Protein AF-A0A939JL83-F1 (afdb_monomer_lite)

Organism: NCBI:txid163361

pLDDT: mean 91.83, std 6.4, range [67.25, 97.94]

Structure (mmCIF, N/CA/C/O backbone):
data_AF-A0A939JL83-F1
#
_entry.id   AF-A0A939JL83-F1
#
loop_
_atom_site.group_PDB
_atom_site.id
_atom_site.type_symbol
_atom_site.label_atom_id
_atom_site.label_alt_id
_atom_site.label_comp_id
_atom_site.label_asym_id
_atom_site.label_entity_id
_atom_site.label_seq_id
_atom_site.pdbx_PDB_ins_code
_atom_site.Cartn_x
_atom_site.Cartn_y
_atom_site.Cartn_z
_atom_site.occupancy
_atom_site.B_iso_or_equiv
_atom_site.auth_seq_id
_atom_site.auth_comp_id
_atom_site.auth_a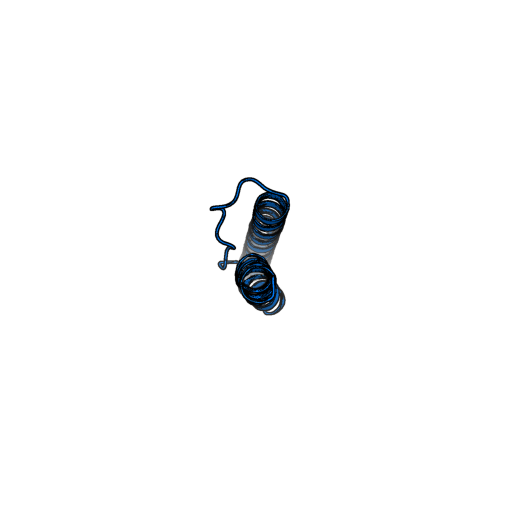sym_id
_atom_site.auth_atom_id
_atom_site.pdbx_PDB_model_num
ATOM 1 N N . THR A 1 1 ? 19.248 2.456 -28.770 1.00 69.75 1 THR A N 1
ATOM 2 C CA . THR A 1 1 ? 18.608 3.360 -27.788 1.00 69.75 1 THR A CA 1
ATOM 3 C C . THR A 1 1 ? 17.176 2.947 -27.485 1.00 69.75 1 THR A C 1
ATOM 5 O O . THR A 1 1 ? 16.902 2.731 -26.317 1.00 69.75 1 THR A O 1
ATOM 8 N N . LEU A 1 2 ? 16.311 2.710 -28.485 1.00 84.88 2 LEU A N 1
ATOM 9 C CA . LEU A 1 2 ? 14.910 2.276 -28.280 1.00 84.88 2 LEU A CA 1
ATOM 10 C C . LEU A 1 2 ? 14.734 1.073 -27.329 1.00 84.88 2 LEU A C 1
ATOM 12 O O . LEU A 1 2 ? 13.900 1.124 -26.432 1.00 84.88 2 LEU A O 1
ATOM 16 N N . LEU A 1 3 ? 15.561 0.028 -27.464 1.00 84.88 3 LEU A N 1
ATOM 17 C CA . LEU A 1 3 ? 15.508 -1.149 -26.580 1.00 84.88 3 LEU A CA 1
ATOM 18 C C . LEU A 1 3 ? 15.802 -0.822 -25.106 1.00 84.88 3 LEU A C 1
ATOM 20 O O . LEU A 1 3 ? 15.171 -1.380 -24.215 1.00 84.88 3 LEU A O 1
ATOM 24 N N . ILE A 1 4 ? 16.731 0.105 -24.849 1.00 82.19 4 ILE A N 1
ATOM 25 C CA . ILE A 1 4 ? 17.096 0.529 -23.489 1.00 82.19 4 ILE A CA 1
ATOM 26 C C . ILE A 1 4 ? 15.944 1.331 -22.879 1.00 82.19 4 ILE A C 1
ATOM 28 O O . ILE A 1 4 ? 15.556 1.077 -21.744 1.00 82.19 4 ILE A O 1
ATOM 32 N N . THR A 1 5 ? 15.354 2.252 -23.644 1.00 83.75 5 THR A N 1
ATOM 33 C CA . THR A 1 5 ? 14.204 3.049 -23.197 1.00 83.75 5 THR A CA 1
ATOM 34 C C . THR A 1 5 ? 13.012 2.163 -22.838 1.00 83.75 5 THR A C 1
ATOM 36 O O . THR A 1 5 ? 12.398 2.369 -21.797 1.00 83.75 5 THR A O 1
ATOM 39 N N . GLN A 1 6 ? 12.722 1.139 -23.646 1.00 83.12 6 GLN A N 1
ATOM 40 C CA . GLN A 1 6 ? 11.628 0.204 -23.375 1.00 83.12 6 GLN A CA 1
ATOM 41 C C . GLN A 1 6 ? 11.885 -0.653 -22.128 1.00 83.12 6 GLN A C 1
ATOM 43 O O . GLN A 1 6 ? 10.977 -0.871 -21.328 1.00 83.12 6 GLN A O 1
ATOM 48 N N . PHE A 1 7 ? 13.126 -1.106 -21.933 1.00 84.94 7 PHE A N 1
ATOM 49 C CA . PHE A 1 7 ? 13.510 -1.871 -20.748 1.00 84.94 7 PHE A CA 1
ATOM 50 C C . PHE A 1 7 ? 13.402 -1.039 -19.462 1.00 84.94 7 PHE A C 1
ATOM 52 O O . PHE A 1 7 ? 12.835 -1.504 -18.476 1.00 84.94 7 PHE A O 1
ATOM 59 N N . VAL A 1 8 ? 13.893 0.205 -19.483 1.00 81.62 8 VAL A N 1
ATOM 60 C CA . VAL A 1 8 ? 13.808 1.134 -18.342 1.00 81.62 8 VAL A CA 1
ATOM 61 C C . VAL A 1 8 ? 12.361 1.527 -18.047 1.00 81.62 8 VAL A C 1
ATOM 63 O O . VAL A 1 8 ? 11.963 1.570 -16.886 1.00 81.62 8 VAL A O 1
ATOM 66 N N . ALA A 1 9 ? 11.549 1.764 -19.081 1.00 81.38 9 ALA A N 1
ATOM 67 C CA . ALA A 1 9 ? 10.123 2.007 -18.898 1.00 81.38 9 ALA A CA 1
ATOM 68 C C . ALA A 1 9 ? 9.465 0.819 -18.184 1.00 81.38 9 ALA A C 1
ATOM 70 O O . ALA A 1 9 ? 8.810 1.000 -17.166 1.00 81.38 9 ALA A O 1
ATOM 71 N N . HIS A 1 10 ? 9.715 -0.411 -18.638 1.00 81.69 10 HIS A N 1
ATOM 72 C CA . HIS A 1 10 ? 9.114 -1.590 -18.020 1.00 81.69 10 HIS A CA 1
ATOM 73 C C . HIS A 1 10 ? 9.591 -1.830 -16.576 1.00 81.69 10 HIS A C 1
ATOM 75 O O . HIS A 1 10 ? 8.788 -2.205 -15.721 1.00 81.69 10 HIS A O 1
ATOM 81 N N . SER A 1 11 ? 10.868 -1.566 -16.274 1.00 81.69 11 SER A N 1
ATOM 82 C CA . SER A 1 11 ? 11.428 -1.745 -14.927 1.00 81.69 11 SER A CA 1
ATOM 83 C C . SER A 1 11 ? 10.935 -0.716 -13.901 1.00 81.69 11 SER A C 1
ATOM 85 O O . SER A 1 11 ? 11.076 -0.949 -12.698 1.00 81.69 11 SER A O 1
ATOM 87 N N . LEU A 1 12 ? 10.338 0.394 -14.350 1.00 84.94 12 LEU A N 1
ATOM 88 C CA . LEU A 1 12 ? 9.698 1.412 -13.508 1.00 84.94 12 LEU A CA 1
ATOM 89 C C . LEU A 1 12 ? 8.170 1.288 -13.501 1.00 84.94 12 LEU A C 1
ATOM 91 O O . LEU A 1 12 ? 7.554 1.409 -12.449 1.00 84.94 12 LEU A O 1
ATOM 95 N N . THR A 1 13 ? 7.547 1.011 -14.646 1.00 89.38 13 THR A N 1
ATOM 96 C CA . THR A 1 13 ? 6.086 0.912 -14.761 1.00 89.38 13 THR A CA 1
ATOM 97 C C . THR A 1 13 ? 5.534 -0.288 -13.997 1.00 89.38 13 THR A C 1
ATOM 99 O O . THR A 1 13 ? 4.573 -0.131 -13.253 1.00 89.38 13 THR A O 1
ATOM 102 N N . ALA A 1 14 ? 6.164 -1.464 -14.096 1.00 88.81 14 ALA A N 1
ATOM 103 C CA . ALA A 1 14 ? 5.683 -2.667 -13.412 1.00 88.81 14 ALA A CA 1
ATOM 104 C C . ALA A 1 14 ? 5.545 -2.517 -11.876 1.00 88.81 14 ALA A C 1
A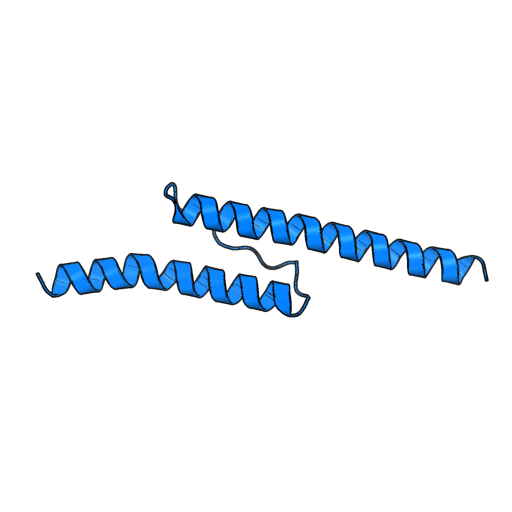TOM 106 O O . ALA A 1 14 ? 4.484 -2.849 -11.348 1.00 88.81 14 ALA A O 1
ATOM 107 N N . PRO A 1 15 ? 6.550 -2.014 -11.127 1.00 90.38 15 PRO A N 1
ATOM 108 C CA . PRO A 1 15 ? 6.397 -1.802 -9.684 1.00 90.38 15 PRO A CA 1
ATOM 109 C C . PRO A 1 15 ? 5.416 -0.673 -9.340 1.00 90.38 15 PRO A C 1
ATOM 111 O O . PRO A 1 15 ? 4.738 -0.765 -8.322 1.00 90.38 15 PRO A O 1
ATOM 114 N N . LEU A 1 16 ? 5.301 0.368 -10.174 1.00 92.69 16 LEU A N 1
ATOM 115 C CA . LEU A 1 16 ? 4.317 1.434 -9.957 1.00 92.69 16 LEU A CA 1
ATOM 116 C C . LEU A 1 16 ? 2.878 0.931 -10.132 1.00 92.69 16 LEU A C 1
ATOM 118 O O . LEU A 1 16 ? 1.998 1.312 -9.359 1.00 92.69 16 LEU A O 1
ATOM 122 N N . ASP A 1 17 ? 2.637 0.047 -11.100 1.00 93.69 17 ASP A N 1
ATOM 123 C CA . ASP A 1 17 ? 1.334 -0.595 -11.279 1.00 93.69 17 ASP A CA 1
ATOM 124 C C . ASP A 1 17 ? 0.981 -1.504 -10.090 1.00 93.69 17 ASP A C 1
ATOM 126 O O . ASP A 1 17 ? -0.160 -1.479 -9.623 1.00 93.69 17 ASP A O 1
ATOM 130 N N . ASP A 1 18 ? 1.956 -2.245 -9.547 1.00 93.44 18 ASP A N 1
ATOM 131 C CA . ASP A 1 18 ? 1.781 -3.065 -8.337 1.00 93.44 18 ASP A CA 1
ATOM 132 C C . ASP A 1 18 ? 1.420 -2.200 -7.117 1.00 93.44 18 ASP A C 1
ATOM 134 O O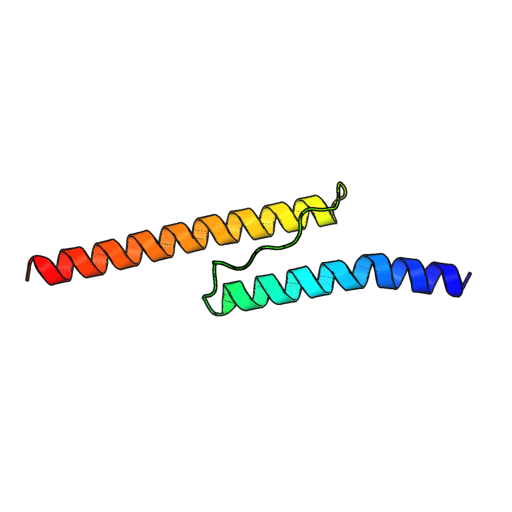 . ASP A 1 18 ? 0.416 -2.444 -6.442 1.00 93.44 18 ASP A O 1
ATOM 138 N N . MET A 1 19 ? 2.166 -1.113 -6.890 1.00 95.38 19 MET A N 1
ATOM 139 C CA . MET A 1 19 ? 1.866 -0.132 -5.840 1.00 95.38 19 MET A CA 1
ATOM 140 C C . MET A 1 19 ? 0.462 0.450 -5.982 1.00 95.38 19 MET A C 1
ATOM 142 O O . MET A 1 19 ? -0.273 0.547 -5.002 1.00 95.38 19 MET A O 1
ATOM 146 N N . ASN A 1 20 ? 0.061 0.807 -7.202 1.00 96.50 20 ASN A N 1
ATOM 147 C CA . ASN A 1 20 ? -1.266 1.343 -7.484 1.00 96.50 20 ASN A CA 1
ATOM 148 C C . ASN A 1 20 ? -2.368 0.307 -7.206 1.00 96.50 20 ASN A C 1
ATOM 150 O O . ASN A 1 20 ? -3.419 0.642 -6.660 1.00 96.50 20 ASN A O 1
ATOM 154 N N . ALA A 1 21 ? -2.137 -0.964 -7.536 1.00 96.69 21 ALA A N 1
ATOM 155 C CA . ALA A 1 21 ? -3.078 -2.040 -7.243 1.00 96.69 21 ALA A CA 1
ATOM 156 C C . ALA A 1 21 ? -3.243 -2.274 -5.731 1.00 96.69 21 ALA A C 1
ATOM 158 O O . ALA A 1 21 ? -4.360 -2.513 -5.261 1.00 96.69 21 ALA A O 1
ATOM 159 N N . VAL A 1 22 ? -2.158 -2.193 -4.958 1.00 96.94 22 VAL A N 1
ATOM 160 C CA . VAL A 1 22 ? -2.205 -2.285 -3.490 1.00 96.94 22 VAL A CA 1
ATOM 161 C C . VAL A 1 22 ? -2.896 -1.063 -2.893 1.00 96.94 22 VAL A C 1
ATOM 163 O O . VAL A 1 22 ? -3.850 -1.230 -2.139 1.00 96.94 22 VAL A O 1
ATOM 166 N N . ALA A 1 23 ? -2.510 0.149 -3.296 1.00 96.75 23 ALA A N 1
ATOM 167 C CA . ALA A 1 23 ? -3.122 1.391 -2.826 1.00 96.75 23 ALA A CA 1
ATOM 168 C C . ALA A 1 23 ? -4.632 1.438 -3.107 1.00 96.75 23 ALA A C 1
ATOM 170 O O . ALA A 1 23 ? -5.412 1.826 -2.240 1.00 96.75 23 ALA A O 1
ATOM 171 N N . ARG A 1 24 ? -5.072 0.966 -4.282 1.00 97.69 24 ARG A N 1
ATOM 172 C CA . ARG A 1 24 ? -6.504 0.794 -4.557 1.00 97.69 24 ARG A CA 1
ATOM 173 C C . ARG A 1 24 ? -7.149 -0.221 -3.628 1.00 97.69 24 ARG A C 1
ATOM 175 O O . ARG A 1 24 ? -8.273 -0.010 -3.215 1.00 97.69 24 ARG A O 1
ATOM 182 N N . SER A 1 25 ? -6.490 -1.320 -3.288 1.00 97.50 25 SER A N 1
ATOM 183 C CA . SER A 1 25 ? -7.095 -2.311 -2.381 1.00 97.50 25 SER A CA 1
ATOM 184 C C . SER A 1 25 ? -7.306 -1.720 -0.988 1.00 97.50 25 SER A C 1
ATOM 186 O O . SER A 1 25 ? -8.410 -1.799 -0.452 1.00 97.50 25 SER A O 1
ATOM 188 N N . ILE A 1 26 ? -6.299 -0.996 -0.490 1.00 97.00 26 ILE A N 1
ATOM 189 C CA . ILE A 1 26 ? -6.365 -0.218 0.752 1.00 97.00 26 ILE A CA 1
ATOM 190 C C . ILE A 1 26 ? -7.516 0.794 0.686 1.00 97.00 26 ILE A C 1
ATOM 192 O O . ILE A 1 26 ? -8.319 0.865 1.608 1.00 97.00 26 ILE A O 1
ATOM 196 N N . SER A 1 27 ? -7.680 1.526 -0.423 1.00 96.25 27 SER A N 1
ATOM 197 C CA . SER A 1 27 ? -8.781 2.493 -0.560 1.00 96.25 27 SER A CA 1
ATOM 198 C C . SER A 1 27 ? -10.176 1.854 -0.555 1.00 96.25 27 SER A C 1
ATOM 200 O O . SER A 1 27 ? -11.157 2.549 -0.313 1.00 96.25 27 SER A O 1
ATOM 202 N N . HIS A 1 28 ? -10.280 0.554 -0.846 1.00 96.81 28 HIS A N 1
ATOM 203 C CA . HIS A 1 28 ? -11.526 -0.216 -0.759 1.00 96.81 28 HIS A CA 1
ATOM 204 C C . HIS A 1 28 ? -11.684 -0.940 0.593 1.00 96.81 28 HIS A C 1
ATOM 206 O O . HIS A 1 28 ? -12.635 -1.701 0.762 1.00 96.81 28 HIS A O 1
ATOM 212 N N . GLY A 1 29 ? -10.788 -0.695 1.555 1.00 95.44 29 GLY A N 1
ATOM 213 C CA . GLY A 1 29 ? -10.842 -1.259 2.904 1.00 95.44 29 GLY A CA 1
ATOM 214 C C . GLY A 1 29 ? -10.109 -2.590 3.078 1.00 95.44 29 GLY A C 1
ATOM 215 O O . GLY A 1 29 ? -10.145 -3.157 4.166 1.00 95.44 29 GLY A O 1
ATOM 216 N N . ASP A 1 30 ? -9.438 -3.100 2.041 1.00 96.56 30 ASP A N 1
ATOM 217 C CA . ASP A 1 30 ? -8.551 -4.257 2.177 1.00 96.56 30 ASP A CA 1
ATOM 218 C C . ASP A 1 30 ? -7.155 -3.791 2.601 1.00 96.56 30 ASP A C 1
ATOM 220 O O . ASP A 1 30 ? -6.251 -3.584 1.783 1.00 96.56 30 ASP A O 1
ATOM 224 N N . TYR A 1 31 ? -7.001 -3.616 3.912 1.00 96.31 31 TYR A N 1
ATOM 225 C CA . TYR A 1 31 ? -5.748 -3.213 4.540 1.00 96.31 31 TYR A CA 1
ATOM 226 C C . TYR A 1 31 ? -4.771 -4.369 4.727 1.00 96.31 31 TYR A C 1
ATOM 228 O O . TYR A 1 31 ? -3.712 -4.130 5.276 1.00 96.31 31 TYR A O 1
ATOM 236 N N . THR A 1 32 ? -5.070 -5.594 4.276 1.00 95.31 32 THR A N 1
ATOM 237 C CA . THR A 1 32 ? -4.175 -6.765 4.429 1.00 95.31 32 THR A CA 1
ATOM 238 C C . THR A 1 32 ? -3.157 -6.887 3.290 1.00 95.31 32 THR A C 1
ATOM 240 O O . THR A 1 32 ? -2.160 -7.607 3.376 1.00 95.31 32 THR A O 1
ATOM 243 N N . ARG A 1 33 ? -3.388 -6.156 2.195 1.00 96.19 33 ARG A N 1
ATOM 244 C CA . ARG A 1 33 ? -2.515 -6.134 1.016 1.00 96.19 33 ARG A CA 1
ATOM 245 C C . ARG A 1 33 ? -1.234 -5.352 1.310 1.00 96.19 33 ARG A C 1
ATOM 247 O O . ARG A 1 33 ? -1.262 -4.335 1.999 1.00 96.19 33 ARG A O 1
ATOM 254 N N . ARG A 1 34 ? -0.108 -5.806 0.755 1.00 96.56 34 ARG A N 1
ATOM 255 C CA . ARG A 1 34 ? 1.214 -5.171 0.899 1.00 96.56 34 ARG A CA 1
ATOM 256 C C . ARG A 1 34 ? 1.935 -5.115 -0.446 1.00 96.56 34 ARG A C 1
ATOM 258 O O . ARG A 1 34 ? 1.779 -6.012 -1.275 1.00 96.56 34 ARG A O 1
ATOM 265 N N . VAL A 1 35 ? 2.730 -4.070 -0.647 1.00 95.75 35 VAL A N 1
ATOM 266 C CA . VAL A 1 35 ? 3.643 -3.909 -1.786 1.00 95.75 35 VAL A CA 1
ATOM 267 C C . VAL A 1 35 ? 4.906 -4.733 -1.542 1.00 95.75 35 VAL A C 1
ATOM 269 O O . VAL A 1 35 ? 5.394 -4.822 -0.414 1.00 95.75 35 VAL A O 1
ATOM 272 N N . ARG A 1 36 ? 5.475 -5.322 -2.599 1.00 91.44 36 ARG A N 1
ATOM 273 C CA . ARG A 1 36 ? 6.744 -6.064 -2.511 1.00 91.44 36 ARG A CA 1
ATOM 274 C C . ARG A 1 36 ? 7.944 -5.134 -2.286 1.00 91.44 36 ARG A C 1
ATOM 276 O O . ARG A 1 36 ? 8.253 -4.295 -3.127 1.00 91.44 36 ARG A O 1
ATOM 283 N N . GLU A 1 37 ? 8.707 -5.374 -1.221 1.00 86.62 37 GLU A N 1
ATOM 284 C CA . GLU A 1 37 ? 9.878 -4.568 -0.825 1.00 86.62 37 GLU A CA 1
ATOM 285 C C . GLU A 1 37 ? 11.222 -5.122 -1.335 1.00 86.62 37 GLU A C 1
ATOM 287 O O . GLU A 1 37 ? 12.202 -5.225 -0.600 1.00 86.62 37 GLU A O 1
ATOM 292 N N . ASN A 1 38 ? 11.304 -5.495 -2.612 1.00 86.25 38 ASN A N 1
ATOM 293 C CA . ASN A 1 38 ? 12.532 -6.101 -3.153 1.00 86.25 38 ASN A CA 1
ATOM 294 C C . ASN A 1 38 ? 13.533 -5.071 -3.707 1.00 86.25 38 ASN A C 1
ATOM 296 O O . ASN A 1 38 ? 14.577 -5.452 -4.239 1.00 86.25 38 ASN A O 1
ATOM 300 N N . ARG A 1 39 ? 13.220 -3.772 -3.618 1.00 89.06 39 ARG A N 1
ATOM 301 C CA . ARG A 1 39 ? 14.043 -2.679 -4.152 1.00 8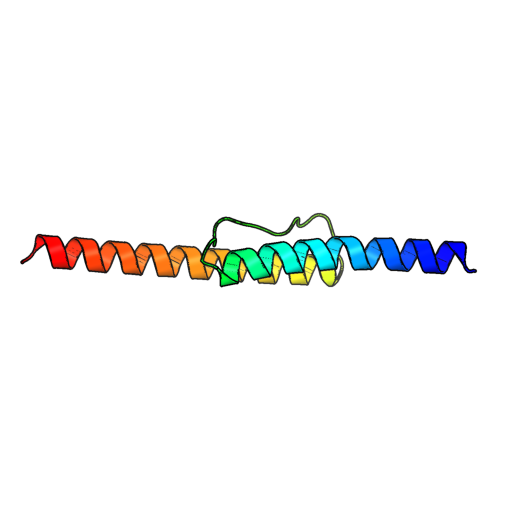9.06 39 ARG A CA 1
ATOM 302 C C . ARG A 1 39 ? 14.701 -1.881 -3.028 1.00 89.06 39 ARG A C 1
ATOM 304 O O . ARG A 1 39 ? 14.171 -1.788 -1.927 1.00 89.06 39 ARG A O 1
ATOM 311 N N . ARG A 1 40 ? 15.870 -1.314 -3.329 1.00 91.75 40 ARG A N 1
ATOM 312 C CA . ARG A 1 40 ? 16.691 -0.488 -2.421 1.00 91.75 40 ARG A CA 1
ATOM 313 C C . ARG A 1 40 ? 16.850 0.950 -2.933 1.00 91.75 40 ARG A C 1
ATOM 315 O O . ARG A 1 40 ? 17.868 1.583 -2.685 1.00 91.75 40 ARG A O 1
ATOM 322 N N . ASP A 1 41 ? 15.889 1.396 -3.726 1.00 91.56 41 ASP A N 1
ATOM 323 C CA . ASP A 1 41 ? 15.816 2.728 -4.319 1.00 91.56 41 ASP A CA 1
ATOM 324 C C . ASP A 1 41 ? 14.557 3.452 -3.818 1.00 91.56 41 ASP A C 1
ATOM 326 O O . ASP A 1 41 ? 13.843 2.947 -2.949 1.00 91.56 41 ASP A O 1
ATOM 330 N N . GLU A 1 42 ? 14.256 4.612 -4.392 1.00 93.12 42 GLU A N 1
ATOM 331 C CA . GLU A 1 42 ? 13.126 5.458 -4.007 1.00 93.12 42 GLU A CA 1
ATOM 332 C C . GLU A 1 42 ? 11.774 4.737 -4.145 1.00 93.12 42 GLU A C 1
ATOM 334 O O . GLU A 1 42 ? 10.834 5.013 -3.400 1.00 93.12 42 GLU A O 1
ATOM 339 N N . LEU A 1 43 ? 11.666 3.776 -5.071 1.00 92.75 43 LEU A N 1
ATOM 340 C CA . LEU A 1 43 ? 10.477 2.931 -5.191 1.00 92.75 43 LEU A CA 1
ATOM 341 C C . LEU A 1 43 ? 10.396 1.917 -4.042 1.00 92.75 43 LEU A C 1
ATOM 343 O O . LEU A 1 43 ? 9.308 1.629 -3.554 1.00 92.75 43 LEU A O 1
ATOM 347 N N . GLY A 1 44 ? 11.530 1.390 -3.583 1.00 94.75 44 GLY A N 1
ATOM 348 C CA . GLY A 1 44 ? 11.589 0.574 -2.369 1.00 94.75 44 GLY A CA 1
ATOM 349 C C . GLY A 1 44 ? 11.141 1.340 -1.122 1.00 94.75 44 GLY A C 1
ATOM 350 O O . GLY A 1 44 ? 10.380 0.806 -0.313 1.00 94.75 44 GLY A O 1
ATOM 351 N N . ASP A 1 45 ? 11.551 2.600 -0.995 1.00 95.75 45 ASP A N 1
ATOM 352 C CA . ASP A 1 45 ? 11.126 3.461 0.112 1.00 95.75 45 ASP A CA 1
ATOM 353 C C . ASP A 1 45 ? 9.629 3.778 0.036 1.00 95.75 45 ASP A C 1
ATOM 355 O O . ASP A 1 45 ? 8.922 3.646 1.035 1.00 95.75 45 ASP A O 1
ATOM 359 N N . LEU A 1 46 ? 9.106 4.079 -1.158 1.00 95.06 46 LEU A N 1
ATOM 360 C CA . LEU A 1 46 ? 7.670 4.273 -1.362 1.00 95.06 46 LEU A CA 1
ATOM 361 C C . LEU A 1 46 ? 6.858 3.011 -1.025 1.00 95.06 46 LEU A C 1
ATOM 363 O O . LEU A 1 46 ? 5.814 3.112 -0.380 1.00 95.06 46 LEU A O 1
ATOM 367 N N . ALA A 1 47 ? 7.336 1.824 -1.420 1.00 96.44 47 ALA A N 1
ATOM 368 C CA . ALA A 1 47 ? 6.702 0.552 -1.061 1.00 96.44 47 ALA A CA 1
ATOM 369 C C . ALA A 1 47 ? 6.584 0.402 0.461 1.00 96.44 47 ALA A C 1
ATOM 371 O O . ALA A 1 47 ? 5.511 0.075 0.970 1.00 96.44 47 ALA A O 1
ATOM 372 N N . ARG A 1 48 ? 7.668 0.704 1.183 1.00 96.88 48 ARG A N 1
ATOM 373 C CA . ARG A 1 48 ? 7.708 0.663 2.647 1.00 96.88 48 ARG A CA 1
ATOM 374 C C . ARG A 1 48 ? 6.719 1.649 3.264 1.00 96.88 48 ARG A C 1
ATOM 376 O O . ARG A 1 48 ? 5.981 1.277 4.168 1.00 96.88 48 ARG A O 1
ATOM 383 N N . THR A 1 49 ? 6.655 2.881 2.759 1.00 96.94 49 THR A N 1
ATOM 384 C CA . THR A 1 49 ? 5.690 3.884 3.234 1.00 96.94 49 THR A CA 1
ATOM 385 C C . THR A 1 49 ? 4.242 3.435 3.029 1.00 96.94 49 THR A C 1
ATOM 387 O O . THR A 1 49 ? 3.427 3.589 3.935 1.00 96.94 49 THR A O 1
ATOM 390 N N . ILE A 1 50 ? 3.913 2.840 1.876 1.00 96.62 50 ILE A N 1
ATOM 391 C CA . ILE A 1 50 ? 2.567 2.303 1.618 1.00 96.62 50 ILE A CA 1
ATOM 392 C C . ILE A 1 50 ? 2.235 1.166 2.592 1.00 96.62 50 ILE A C 1
ATOM 394 O O . ILE A 1 50 ? 1.116 1.113 3.099 1.00 96.62 50 ILE A O 1
ATOM 398 N N . ASN A 1 51 ? 3.191 0.279 2.871 1.00 97.19 51 ASN A N 1
ATOM 399 C CA . ASN A 1 51 ? 2.991 -0.830 3.802 1.00 97.19 51 ASN A CA 1
ATOM 400 C C . ASN A 1 51 ? 2.749 -0.347 5.235 1.00 97.19 51 ASN A C 1
ATOM 402 O O . ASN A 1 51 ? 1.798 -0.802 5.860 1.00 97.19 51 ASN A O 1
ATOM 406 N N . VAL A 1 52 ? 3.530 0.626 5.712 1.00 97.75 52 VAL A N 1
ATOM 407 C CA . VAL A 1 52 ? 3.328 1.237 7.038 1.00 97.75 52 VAL A CA 1
ATOM 408 C C . VAL A 1 52 ? 1.941 1.875 7.146 1.00 97.75 52 VAL A C 1
ATOM 410 O O . VAL A 1 52 ? 1.232 1.652 8.120 1.00 97.75 52 VAL A O 1
ATOM 413 N N . MET A 1 53 ? 1.509 2.611 6.120 1.00 97.44 53 MET A N 1
ATOM 414 C CA . MET A 1 53 ? 0.156 3.174 6.075 1.00 97.44 53 MET A CA 1
ATOM 415 C C . MET A 1 53 ? -0.927 2.081 6.114 1.00 97.44 53 MET A C 1
ATOM 417 O O . MET A 1 53 ? -1.954 2.262 6.765 1.00 97.44 53 MET A O 1
ATOM 421 N N . ALA A 1 54 ? -0.720 0.950 5.431 1.00 97.50 54 ALA A N 1
ATOM 422 C CA . ALA A 1 54 ? -1.644 -0.182 5.488 1.00 97.50 54 ALA A CA 1
ATOM 423 C C . ALA A 1 54 ? -1.725 -0.777 6.904 1.00 97.50 54 ALA A C 1
ATOM 425 O O . ALA A 1 54 ? -2.828 -1.019 7.389 1.00 97.50 54 ALA A O 1
ATOM 426 N N . ASP A 1 55 ? -0.580 -0.947 7.575 1.00 97.94 55 ASP A N 1
ATOM 427 C CA . ASP A 1 55 ? -0.506 -1.446 8.954 1.00 97.94 55 ASP A CA 1
ATOM 428 C C . ASP A 1 55 ? -1.258 -0.522 9.933 1.00 97.94 55 ASP A C 1
ATOM 430 O O . ASP A 1 55 ? -2.017 -0.990 10.783 1.00 97.94 55 ASP A O 1
ATOM 434 N N . GLU A 1 56 ? -1.093 0.798 9.801 1.00 97.56 56 GLU A N 1
ATOM 435 C CA . GLU A 1 56 ? -1.783 1.784 10.645 1.00 97.56 56 GLU A CA 1
ATOM 436 C C . GLU A 1 56 ? -3.305 1.759 10.442 1.00 97.56 56 GLU A C 1
ATOM 438 O O . GLU A 1 56 ? -4.066 1.778 11.414 1.00 97.56 56 GLU A O 1
ATOM 443 N N . LEU A 1 57 ? -3.761 1.677 9.188 1.00 97.19 57 LEU A N 1
ATOM 444 C CA . LEU A 1 57 ? -5.187 1.592 8.860 1.00 97.19 57 LEU A CA 1
ATOM 445 C C . LEU A 1 57 ? -5.814 0.285 9.357 1.00 97.19 57 LEU A C 1
ATOM 447 O O . LEU A 1 57 ? -6.925 0.302 9.890 1.00 97.19 57 LEU A O 1
ATOM 451 N N . GLU A 1 58 ? -5.102 -0.834 9.222 1.00 96.94 58 GLU A N 1
ATOM 452 C CA . GLU A 1 58 ? -5.526 -2.131 9.751 1.00 96.94 58 GLU A CA 1
ATOM 453 C C . GLU A 1 58 ? -5.689 -2.073 11.275 1.00 96.94 58 GLU A C 1
ATOM 455 O O . GLU A 1 58 ? -6.739 -2.449 11.804 1.00 96.94 58 GLU A O 1
ATOM 460 N N . ALA A 1 59 ? -4.706 -1.515 11.986 1.00 96.81 59 ALA A N 1
ATOM 461 C CA . ALA A 1 59 ? -4.778 -1.343 13.433 1.00 96.81 59 ALA A CA 1
ATOM 462 C C . ALA A 1 59 ? -5.962 -0.454 13.858 1.00 96.81 59 ALA A C 1
ATOM 464 O O . ALA A 1 59 ? -6.686 -0.789 14.801 1.00 96.81 59 ALA A O 1
ATOM 465 N N . GLN A 1 60 ? -6.201 0.653 13.149 1.00 96.56 60 GLN A N 1
ATOM 466 C CA . GLN A 1 60 ? -7.320 1.552 13.432 1.00 96.56 60 GLN A CA 1
ATOM 467 C C . GLN A 1 60 ? -8.681 0.870 13.210 1.00 96.56 60 GLN A C 1
ATOM 469 O O . GLN A 1 60 ? -9.615 1.067 13.995 1.00 96.56 60 GLN A O 1
ATOM 474 N N . ASP A 1 61 ? -8.809 0.056 12.161 1.00 95.31 61 ASP A N 1
ATOM 475 C CA . ASP A 1 61 ? -10.030 -0.702 11.882 1.00 95.31 61 ASP A CA 1
ATOM 476 C C . ASP A 1 61 ? -10.312 -1.755 12.962 1.00 95.31 61 ASP A C 1
ATOM 478 O O . ASP A 1 61 ? -11.446 -1.870 13.437 1.00 95.31 61 ASP A O 1
ATOM 482 N N . HIS A 1 62 ? -9.275 -2.456 13.425 1.00 94.25 62 HIS A N 1
ATOM 483 C CA . HIS A 1 62 ? -9.378 -3.394 14.542 1.00 94.25 62 HIS A CA 1
ATOM 484 C C . HIS A 1 62 ? -9.856 -2.711 15.830 1.00 94.25 62 HIS A C 1
ATOM 486 O O . HIS A 1 62 ? -10.834 -3.159 16.429 1.00 94.25 62 HIS A O 1
ATOM 492 N N . GLN A 1 63 ? -9.247 -1.585 16.210 1.00 95.44 63 GLN A N 1
ATOM 493 C CA . GLN A 1 63 ? -9.656 -0.818 17.395 1.00 95.44 63 GLN A CA 1
ATOM 494 C C . GLN A 1 63 ? -11.110 -0.344 17.305 1.00 95.44 63 GLN A C 1
ATOM 496 O O . GLN A 1 63 ? -11.873 -0.428 18.270 1.00 95.44 63 GLN A O 1
ATOM 501 N N . ARG A 1 64 ? -11.526 0.134 16.125 1.00 94.38 64 ARG A N 1
ATOM 502 C CA . ARG A 1 64 ? -12.911 0.549 15.889 1.00 94.38 64 ARG A CA 1
ATOM 503 C C . ARG A 1 64 ? -13.882 -0.620 16.074 1.00 94.38 64 ARG A C 1
ATOM 505 O O . ARG A 1 64 ? -14.938 -0.432 16.678 1.00 94.38 64 ARG A O 1
ATOM 512 N N . LYS A 1 65 ? -13.547 -1.807 15.561 1.00 92.50 65 LYS A N 1
ATOM 513 C CA . LYS A 1 65 ? -14.371 -3.019 15.700 1.00 92.50 65 LYS A CA 1
ATOM 514 C C . LYS A 1 65 ? -14.490 -3.466 17.157 1.00 92.50 65 LYS A C 1
ATOM 516 O O . LYS A 1 65 ? -15.596 -3.786 17.587 1.00 92.50 65 LYS A O 1
ATOM 521 N N . GLU A 1 66 ? -13.399 -3.433 17.918 1.00 93.81 66 GLU A N 1
ATOM 522 C CA . GLU A 1 66 ? -13.409 -3.760 19.350 1.00 93.81 66 GLU A CA 1
ATOM 523 C C . GLU A 1 66 ? -14.297 -2.805 20.153 1.00 93.81 66 GLU A C 1
ATOM 525 O O . GLU A 1 66 ? -15.098 -3.253 20.972 1.00 93.81 66 GLU A O 1
ATOM 530 N N . LEU A 1 67 ? -14.231 -1.496 19.879 1.00 93.12 67 LEU A N 1
ATOM 531 C CA . LEU A 1 67 ? -15.090 -0.514 20.546 1.00 93.12 67 LEU A CA 1
ATOM 532 C C . LEU A 1 67 ? -16.576 -0.792 20.292 1.00 93.12 67 LEU A C 1
ATOM 534 O O . LEU A 1 67 ? -17.376 -0.792 21.225 1.00 93.12 67 LEU A O 1
ATOM 538 N N . VAL A 1 68 ? -16.946 -1.039 19.032 1.00 92.88 68 VAL A N 1
ATOM 539 C CA . VAL A 1 68 ? -18.336 -1.346 18.663 1.00 92.88 68 VAL A CA 1
ATOM 540 C C . VAL A 1 68 ? -18.807 -2.637 19.337 1.00 92.88 68 VAL A C 1
ATOM 542 O O . VAL A 1 68 ? -19.939 -2.689 19.820 1.00 92.88 68 VAL A O 1
ATOM 545 N N . ALA A 1 69 ? -17.948 -3.656 19.412 1.00 91.81 69 ALA A N 1
ATOM 546 C CA . ALA A 1 69 ? -18.261 -4.909 20.092 1.00 91.81 69 ALA A CA 1
ATOM 547 C C . ALA A 1 69 ? -18.479 -4.709 21.600 1.00 91.81 69 ALA A C 1
ATOM 549 O O . ALA A 1 69 ? -19.481 -5.181 22.132 1.00 91.81 69 ALA A O 1
ATOM 550 N N . ASN A 1 70 ? -17.596 -3.963 22.269 1.00 89.88 70 ASN A N 1
ATOM 551 C CA . ASN A 1 70 ? -17.688 -3.705 23.707 1.00 89.88 70 ASN A CA 1
ATOM 552 C C . ASN A 1 70 ? -18.945 -2.901 24.066 1.00 89.88 70 ASN A C 1
ATOM 554 O O . ASN A 1 70 ? -19.678 -3.292 24.969 1.00 89.88 70 ASN A O 1
ATOM 558 N N . VAL A 1 71 ? -19.255 -1.837 23.31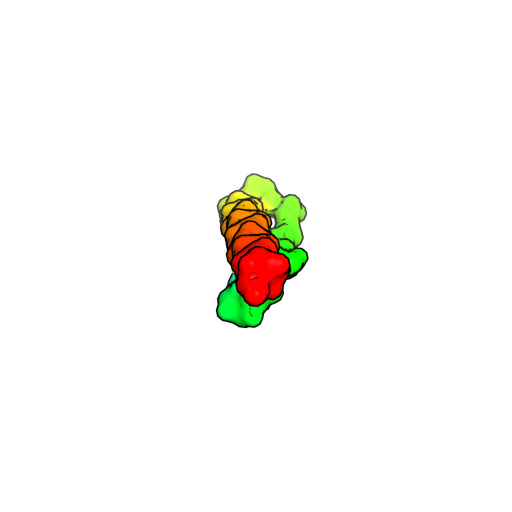5 1.00 91.94 71 VAL A N 1
ATOM 559 C CA . VAL A 1 71 ? -20.484 -1.046 23.525 1.00 91.94 71 VAL A CA 1
ATOM 560 C C . VAL A 1 71 ? -21.739 -1.897 23.322 1.00 91.94 71 VAL A C 1
ATOM 562 O O . VAL A 1 71 ? -22.702 -1.757 24.068 1.00 91.94 71 VAL A O 1
ATOM 565 N N . SER A 1 72 ? -21.728 -2.804 22.342 1.00 89.06 72 SER A N 1
ATOM 566 C CA . SER A 1 72 ? -22.854 -3.717 22.103 1.00 89.06 72 SER A CA 1
ATOM 567 C C . SER A 1 72 ? -23.027 -4.760 23.210 1.00 89.06 72 SER A C 1
ATOM 569 O O . SER A 1 72 ? -24.093 -5.355 23.304 1.00 89.06 72 SER A O 1
ATOM 571 N N . HIS A 1 73 ? -21.987 -5.026 24.006 1.00 85.12 73 HIS A N 1
ATOM 572 C CA . HIS A 1 73 ? -22.032 -6.002 25.094 1.00 85.12 73 HIS A CA 1
ATOM 573 C C . HIS A 1 73 ? -22.510 -5.398 26.424 1.00 85.12 73 HIS A C 1
ATOM 575 O O . HIS A 1 73 ? -22.995 -6.134 27.278 1.00 85.12 73 HIS A O 1
ATOM 581 N N . GLU A 1 74 ? -22.369 -4.080 26.610 1.00 79.88 74 GLU A N 1
ATOM 582 C CA . GLU A 1 74 ? -22.791 -3.371 27.830 1.00 79.88 74 GLU A CA 1
ATOM 583 C C . GLU A 1 74 ? -24.235 -2.827 27.791 1.00 79.88 74 GLU A C 1
ATOM 585 O O . GLU A 1 74 ? -24.740 -2.390 28.828 1.00 79.88 74 GLU A O 1
ATOM 590 N N . LEU A 1 75 ? -24.900 -2.846 26.629 1.00 67.25 75 LEU A N 1
ATOM 591 C CA . LEU A 1 75 ? -26.313 -2.467 26.444 1.00 67.25 75 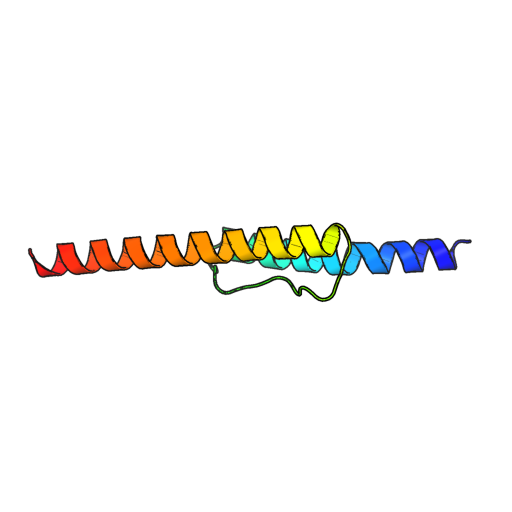LEU A CA 1
ATOM 592 C C . LEU A 1 75 ? -27.242 -3.686 26.493 1.00 67.25 75 LEU A C 1
ATOM 594 O O . LEU A 1 75 ? -28.343 -3.542 27.075 1.00 67.25 75 LEU A O 1
#

Sequence (75 aa):
TLLITQFVAHSLTAPLDDMNAVARSISHGDYTRRVRENRRDELGDLARTINVMADELEAQDHQRKELVANVSHEL

Secondary structure (DSSP, 8-state):
-HHHHHHHHHHHHHHHHHHHHHHHHHHTT-TT--------SHHHHHHHHHHHHHHHHHHHHHHHHHHHHHHHHH-

Radius of gyration: 18.03 Å; chains: 1; bounding box: 45×12×56 Å

InterPro domains:
  IPR003660 HAMP domain [PF00672] (7-59)
  IPR003660 HAMP domain [PS50885] (10-62)
  IPR003660 HAMP domain [SM00304] (10-62)
  IPR050398 Heme sensor protein HssS/ArlS-like [PTHR45528] (5-75)

Foldseek 3Di:
DVVVVVVVCCVPVVQVVQLVVQVVCVVVVNLVDARDQPDPDPSNVVSVVSNVVSVVSVVVVVVVVVVVVVVVVVD